Protein AF-A0A2R8BVB9-F1 (afdb_monomer)

InterPro domains:
  IPR018961 DnaJ homologue, subfamily C, member 28, conserved domain [PF09350] (25-86)

Foldseek 3Di:
DDDDDDPVVVVVVVVVVVVVVVVVVVVVVVVVCVVVCVPVDDDQVVHPDDDDPPPLVDDPQNVPDPDDQVLNVLVVVLVVLVVCLVPDDDPVVNVVSVVVNVVSVVVNVVSVVVSVVVSVVSD

Organism: NCBI:txid1501240

Structure (mmCIF, N/CA/C/O backbone):
data_AF-A0A2R8BVB9-F1
#
_entry.id   AF-A0A2R8BVB9-F1
#
loop_
_atom_site.group_PDB
_atom_site.id
_atom_site.type_symbol
_atom_site.label_atom_id
_atom_site.label_alt_id
_atom_site.label_comp_id
_atom_site.label_asym_id
_atom_site.label_entity_id
_atom_site.label_seq_id
_atom_site.pdbx_PDB_ins_code
_atom_site.Cartn_x
_atom_site.Cartn_y
_atom_site.Cartn_z
_atom_site.occupancy
_atom_site.B_iso_or_equiv
_atom_site.auth_seq_id
_atom_site.auth_comp_id
_atom_site.auth_asym_id
_atom_site.auth_atom_id
_atom_site.pdbx_PDB_model_num
ATOM 1 N N . MET A 1 1 ? -25.040 34.505 9.736 1.00 36.50 1 MET A N 1
ATOM 2 C CA . MET A 1 1 ? -25.294 34.023 8.359 1.00 36.50 1 MET A CA 1
ATOM 3 C C . MET A 1 1 ? -23.957 33.635 7.738 1.00 36.50 1 MET A C 1
ATOM 5 O O . MET A 1 1 ? -23.110 34.496 7.564 1.00 36.50 1 MET A O 1
ATOM 9 N N . PHE A 1 2 ? -23.738 32.336 7.522 1.00 38.91 2 PHE A N 1
ATOM 10 C CA . PHE A 1 2 ? -22.505 31.731 6.997 1.00 38.91 2 PHE A CA 1
ATOM 11 C C . PHE A 1 2 ? -22.661 31.459 5.495 1.00 38.91 2 PHE A C 1
ATOM 13 O O . PHE A 1 2 ? -23.677 30.876 5.122 1.00 38.91 2 PHE A O 1
ATOM 20 N N . ARG A 1 3 ? -21.639 31.753 4.674 1.00 40.47 3 ARG A N 1
ATOM 21 C CA . ARG A 1 3 ? -21.149 30.824 3.630 1.00 40.47 3 ARG A CA 1
ATOM 22 C C . ARG A 1 3 ? -19.865 31.329 2.954 1.00 40.47 3 ARG A C 1
ATOM 24 O O . ARG A 1 3 ? -19.896 31.975 1.916 1.00 40.47 3 ARG A O 1
ATOM 31 N N . ALA A 1 4 ? -18.725 30.939 3.515 1.00 43.53 4 ALA A N 1
ATOM 32 C CA . ALA A 1 4 ? -17.473 30.764 2.785 1.00 43.53 4 ALA A CA 1
ATOM 33 C C . ALA A 1 4 ? -17.148 29.265 2.861 1.00 43.53 4 ALA A C 1
ATOM 35 O O . ALA A 1 4 ? -16.825 28.770 3.936 1.00 43.53 4 ALA A O 1
ATOM 36 N N . GLY A 1 5 ? -17.351 28.507 1.779 1.00 46.78 5 GLY A N 1
ATOM 37 C CA . GLY A 1 5 ? -17.148 27.051 1.847 1.00 46.78 5 GLY A CA 1
ATOM 38 C C . GLY A 1 5 ? -17.444 26.216 0.600 1.00 46.78 5 GLY A C 1
ATOM 39 O O . GLY A 1 5 ? -17.602 25.013 0.743 1.00 46.78 5 GLY A O 1
ATOM 40 N N . ASN A 1 6 ? -17.541 26.794 -0.606 1.00 52.16 6 ASN A N 1
ATOM 41 C CA . ASN A 1 6 ? -17.981 26.031 -1.792 1.00 52.16 6 ASN A CA 1
ATOM 42 C C . ASN A 1 6 ? -16.950 25.881 -2.927 1.00 52.16 6 ASN A C 1
ATOM 44 O O . ASN A 1 6 ? -17.218 25.155 -3.876 1.00 52.16 6 ASN A O 1
ATOM 48 N N . VAL A 1 7 ? -15.777 26.515 -2.856 1.00 51.25 7 VAL A N 1
ATOM 49 C CA . VAL A 1 7 ? -14.799 26.482 -3.967 1.00 51.25 7 VAL A CA 1
ATOM 50 C C . VAL A 1 7 ? -13.833 25.292 -3.905 1.00 51.25 7 VAL A C 1
ATOM 52 O O . VAL A 1 7 ? -13.518 24.711 -4.939 1.00 51.25 7 VAL A O 1
ATOM 55 N N . ALA A 1 8 ? -13.425 24.848 -2.711 1.00 42.50 8 ALA A N 1
ATOM 56 C CA . ALA A 1 8 ? -12.495 23.720 -2.567 1.00 42.50 8 ALA A CA 1
ATOM 57 C C . ALA A 1 8 ? -13.129 22.354 -2.912 1.00 42.50 8 ALA A C 1
ATOM 59 O O . ALA A 1 8 ? -12.452 21.463 -3.418 1.00 42.50 8 ALA A O 1
ATOM 60 N N . HIS A 1 9 ? -14.439 22.192 -2.686 1.00 40.16 9 HIS A N 1
ATOM 61 C CA . HIS A 1 9 ? -15.142 20.927 -2.939 1.00 40.16 9 HIS A CA 1
ATOM 62 C C . HIS A 1 9 ? -15.371 20.668 -4.440 1.00 40.16 9 HIS A C 1
ATOM 64 O O . HIS A 1 9 ? -15.294 19.530 -4.897 1.00 40.16 9 HIS A O 1
ATOM 70 N N . ALA A 1 10 ? -15.571 21.728 -5.231 1.00 41.38 10 ALA A N 1
ATOM 71 C CA . ALA A 1 10 ? -15.734 21.630 -6.681 1.00 41.38 10 ALA A CA 1
ATOM 72 C C . ALA A 1 10 ? -14.425 21.241 -7.396 1.00 41.38 10 ALA A C 1
ATOM 74 O O . ALA A 1 10 ? -14.444 20.423 -8.314 1.00 41.38 10 ALA A O 1
ATOM 75 N N . ALA A 1 11 ? -13.282 21.766 -6.938 1.00 42.38 11 ALA A N 1
ATOM 76 C CA . ALA A 1 11 ? -11.974 21.480 -7.531 1.00 42.38 11 ALA A CA 1
ATOM 77 C C . ALA A 1 11 ? -11.520 20.021 -7.318 1.00 42.38 11 ALA A C 1
ATOM 79 O O . ALA A 1 11 ? -10.972 19.407 -8.231 1.00 42.38 11 ALA A O 1
ATOM 80 N N . ILE A 1 12 ? -11.802 19.437 -6.145 1.00 45.94 12 ILE A N 1
ATOM 81 C CA . ILE A 1 12 ? -11.482 18.028 -5.843 1.00 45.94 12 ILE A CA 1
ATOM 82 C C . ILE A 1 12 ? -12.381 17.071 -6.651 1.00 45.94 12 ILE A C 1
ATOM 84 O O . ILE A 1 12 ? -11.905 16.060 -7.162 1.00 45.94 12 ILE A O 1
ATOM 88 N N . SER A 1 13 ? -13.660 17.415 -6.841 1.00 41.53 13 SER A N 1
ATOM 89 C CA . SER A 1 13 ? -14.620 16.605 -7.612 1.00 41.53 13 SER A CA 1
ATOM 90 C C . SER A 1 13 ? -14.326 16.586 -9.125 1.00 41.53 13 SER A C 1
ATOM 92 O O . SER A 1 13 ? -14.430 15.544 -9.779 1.00 41.53 13 SER A O 1
ATOM 94 N N . ALA A 1 14 ? -13.873 17.714 -9.685 1.00 50.50 14 ALA A N 1
ATOM 95 C CA . ALA A 1 14 ? -13.480 17.806 -11.094 1.00 50.50 14 ALA A CA 1
ATOM 96 C C . ALA A 1 14 ? -12.195 17.015 -11.410 1.00 50.50 14 ALA A C 1
ATOM 98 O O . ALA A 1 14 ? -12.096 16.401 -12.472 1.00 50.50 14 ALA A O 1
ATOM 99 N N . HIS A 1 15 ? -11.232 16.978 -10.478 1.00 47.53 15 HIS A N 1
ATOM 100 C CA . HIS A 1 15 ? -9.991 16.212 -10.641 1.00 47.53 15 HIS A CA 1
ATOM 101 C C . HIS A 1 15 ? -10.237 14.693 -10.602 1.00 47.53 15 HIS A C 1
ATOM 103 O O . HIS A 1 15 ? -9.678 13.953 -11.409 1.00 47.53 15 HIS A O 1
ATOM 109 N N . LEU A 1 16 ? -11.147 14.239 -9.731 1.00 48.16 16 LEU A N 1
ATOM 110 C CA . LEU A 1 16 ? -11.571 12.836 -9.661 1.00 48.16 16 LEU A CA 1
ATOM 111 C C . LEU A 1 16 ? -12.370 12.411 -10.904 1.00 48.16 16 LEU A C 1
ATOM 113 O O . LEU A 1 16 ? -12.145 11.324 -11.423 1.00 48.16 16 LEU A O 1
ATOM 117 N N . SER A 1 17 ? -13.230 13.279 -11.451 1.00 54.94 17 SER A N 1
ATOM 118 C CA . SER A 1 17 ? -13.989 12.971 -12.680 1.00 54.94 17 SER A CA 1
ATOM 119 C C . SER A 1 17 ? -13.099 12.807 -13.921 1.00 54.94 17 SER A C 1
ATOM 121 O O . SER A 1 17 ? -13.375 11.956 -14.764 1.00 54.94 17 SER A O 1
ATOM 123 N N . GLY A 1 18 ? -12.019 13.589 -14.039 1.00 59.47 18 GLY A N 1
ATOM 124 C CA . GLY A 1 18 ? -11.061 13.460 -15.143 1.00 59.47 18 GLY A CA 1
ATOM 125 C C . GLY A 1 18 ? -10.231 12.174 -15.073 1.00 59.47 18 GLY A C 1
ATOM 126 O O . GLY A 1 18 ? -10.044 11.512 -16.091 1.00 59.47 18 GLY A O 1
ATOM 127 N N . MET A 1 19 ? -9.777 11.789 -13.876 1.00 59.81 19 MET A N 1
ATOM 128 C CA . MET A 1 19 ? -8.980 10.572 -13.665 1.00 59.81 19 MET A CA 1
ATOM 129 C C . MET A 1 19 ? -9.799 9.303 -13.959 1.00 59.81 19 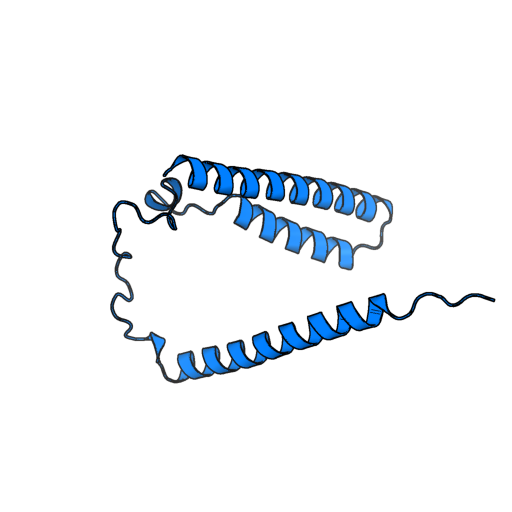MET A C 1
ATOM 131 O O . MET A 1 19 ? -9.349 8.443 -14.713 1.00 59.81 19 MET A O 1
ATOM 135 N N . LEU A 1 20 ? -11.052 9.263 -13.493 1.00 67.81 20 LEU A N 1
ATOM 136 C CA . LEU A 1 20 ? -11.992 8.164 -13.748 1.00 67.81 20 LEU A CA 1
ATOM 137 C C . LEU A 1 20 ? -12.359 8.018 -15.240 1.00 67.81 20 LEU A C 1
ATOM 139 O O . LEU A 1 20 ? -12.638 6.917 -15.714 1.00 67.81 20 LEU A O 1
ATOM 143 N N . PHE A 1 21 ? -12.344 9.111 -16.015 1.00 79.31 21 PHE A N 1
ATOM 144 C CA . PHE A 1 21 ? -12.584 9.053 -17.461 1.00 79.31 21 PHE A CA 1
ATOM 145 C C . PHE A 1 21 ? -11.433 8.371 -18.210 1.00 79.31 21 PHE A C 1
ATOM 147 O O . PHE A 1 21 ? -11.681 7.499 -19.044 1.00 79.31 21 PHE A O 1
ATOM 154 N N . PHE A 1 22 ? -10.184 8.743 -17.910 1.00 81.88 22 PHE A N 1
ATOM 155 C CA . PHE A 1 22 ? -9.017 8.117 -18.535 1.00 81.88 22 PHE A CA 1
ATOM 156 C C . PHE A 1 22 ? -8.889 6.641 -18.158 1.00 81.88 22 PHE A C 1
ATOM 158 O O . PHE A 1 22 ? -8.584 5.838 -19.036 1.00 81.88 22 PHE A O 1
ATOM 165 N N . GLU A 1 23 ? -9.177 6.278 -16.905 1.00 80.50 23 GLU A N 1
ATOM 166 C CA . GLU A 1 23 ? -9.209 4.881 -16.456 1.00 80.50 23 GL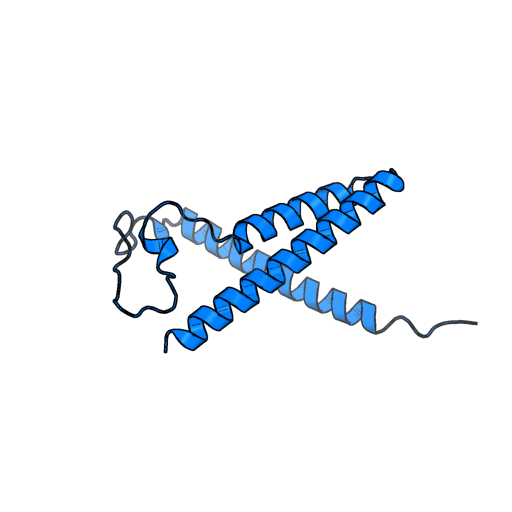U A CA 1
ATOM 167 C C . GLU A 1 23 ? -10.188 4.045 -17.286 1.00 80.50 23 GLU A C 1
ATOM 169 O O . GLU A 1 23 ? -9.807 3.000 -17.804 1.00 80.50 23 GLU A O 1
ATOM 174 N N . ARG A 1 24 ? -11.414 4.538 -17.508 1.00 87.62 24 ARG A N 1
ATOM 175 C CA . ARG A 1 24 ? -12.410 3.832 -18.326 1.00 87.62 24 ARG A CA 1
ATOM 176 C C . ARG A 1 24 ? -11.958 3.649 -19.776 1.00 87.62 24 ARG A C 1
ATOM 178 O O . ARG A 1 24 ? -12.064 2.554 -20.316 1.00 87.62 24 ARG A O 1
ATOM 185 N N . ILE A 1 25 ? -11.437 4.702 -20.409 1.00 91.88 25 ILE A N 1
ATOM 186 C CA . ILE A 1 25 ? -10.968 4.623 -21.803 1.00 91.88 25 ILE A CA 1
ATOM 187 C C . ILE A 1 25 ? -9.744 3.707 -21.927 1.00 91.88 25 ILE A C 1
ATOM 189 O O . ILE A 1 25 ? -9.602 2.999 -22.924 1.00 91.88 25 ILE A O 1
ATOM 193 N N . ALA A 1 26 ? -8.850 3.719 -20.938 1.00 89.81 26 ALA A N 1
ATOM 194 C CA . ALA A 1 26 ? -7.716 2.806 -20.891 1.00 89.81 26 ALA A CA 1
ATOM 195 C C . ALA A 1 26 ? -8.189 1.356 -20.744 1.00 89.81 26 ALA A C 1
ATOM 197 O O . ALA A 1 26 ? -7.753 0.507 -21.518 1.00 89.81 26 ALA A O 1
ATOM 198 N N . GLN A 1 27 ? -9.121 1.095 -19.826 1.00 89.94 27 GLN A N 1
ATOM 199 C CA . GLN A 1 27 ? -9.685 -0.229 -19.587 1.00 89.94 27 GLN A CA 1
ATOM 200 C C . GLN A 1 27 ? -10.353 -0.799 -20.847 1.00 89.94 27 GLN A C 1
ATOM 202 O O . GLN A 1 27 ? -9.986 -1.886 -21.283 1.00 89.94 27 GLN A O 1
ATOM 207 N N . GLU A 1 28 ? -11.229 -0.030 -21.505 1.00 93.75 28 GLU A N 1
ATOM 208 C CA . GLU A 1 28 ? -11.891 -0.449 -22.753 1.00 93.75 28 GLU A CA 1
ATOM 209 C C . GLU A 1 28 ? -10.885 -0.777 -23.872 1.00 93.75 28 GLU A C 1
ATOM 211 O O . GLU A 1 28 ? -11.088 -1.701 -24.659 1.00 93.75 28 GLU A O 1
ATOM 216 N N . LYS A 1 29 ? -9.782 -0.022 -23.968 1.00 93.12 29 LYS A N 1
ATOM 217 C CA . LYS A 1 29 ? -8.728 -0.287 -24.959 1.00 93.12 29 LYS A CA 1
ATOM 218 C C . LYS A 1 29 ? -7.918 -1.536 -24.633 1.00 93.12 29 LYS A C 1
ATOM 220 O O . LYS A 1 29 ? -7.547 -2.258 -25.554 1.00 93.12 29 LYS A O 1
ATOM 225 N N . ILE A 1 30 ? -7.622 -1.766 -23.355 1.00 92.62 30 ILE A N 1
ATOM 226 C CA . ILE A 1 30 ? -6.899 -2.956 -22.900 1.00 92.62 30 ILE A CA 1
ATOM 227 C C . ILE A 1 30 ? -7.745 -4.202 -23.170 1.00 92.62 30 ILE A C 1
ATOM 229 O O . ILE A 1 30 ? -7.227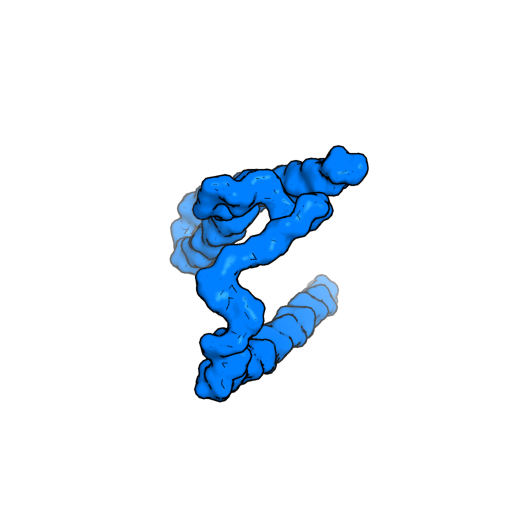 -5.162 -23.727 1.00 92.62 30 ILE A O 1
ATOM 233 N N . GLU A 1 31 ? -9.040 -4.165 -22.853 1.00 93.81 31 GLU A N 1
ATOM 234 C CA . GLU A 1 31 ? -9.978 -5.270 -23.091 1.00 93.81 31 GLU A CA 1
ATOM 235 C C . GLU A 1 31 ? -10.062 -5.646 -24.569 1.00 93.81 31 GLU A C 1
ATOM 237 O O . GLU A 1 31 ? -9.821 -6.802 -24.908 1.00 93.81 31 GLU A O 1
ATOM 242 N N . ARG A 1 32 ? -10.262 -4.671 -25.464 1.00 93.81 32 ARG A N 1
ATOM 243 C CA . ARG A 1 32 ? -10.251 -4.935 -26.914 1.00 93.81 32 ARG A CA 1
ATOM 244 C C . ARG A 1 32 ? -8.921 -5.508 -27.396 1.00 93.81 32 ARG A C 1
ATOM 246 O O . ARG A 1 32 ? -8.904 -6.451 -28.169 1.00 93.81 32 ARG A O 1
ATOM 253 N N . ALA A 1 33 ? -7.796 -4.982 -26.908 1.00 90.69 33 ALA A N 1
ATOM 254 C CA . ALA A 1 33 ? -6.481 -5.508 -27.268 1.00 90.69 33 ALA A CA 1
ATOM 255 C C . ALA A 1 33 ? -6.258 -6.950 -26.766 1.00 90.69 33 ALA A C 1
ATOM 257 O O . ALA A 1 33 ? -5.542 -7.712 -27.413 1.00 90.69 33 ALA A O 1
ATOM 258 N N . MET A 1 34 ? -6.860 -7.336 -25.635 1.00 88.62 34 MET A N 1
ATOM 259 C CA . MET A 1 34 ? -6.864 -8.727 -25.171 1.00 88.62 34 MET A CA 1
ATOM 260 C C . MET A 1 34 ? -7.726 -9.617 -26.072 1.00 88.62 34 MET A C 1
ATOM 262 O O . MET A 1 34 ? -7.267 -10.688 -26.454 1.00 88.62 34 MET A O 1
ATOM 266 N N . GLU A 1 35 ? -8.931 -9.174 -26.442 1.00 93.75 35 GLU A N 1
ATOM 267 C CA . GLU A 1 35 ? -9.827 -9.905 -27.355 1.00 93.75 35 GLU A CA 1
ATOM 268 C C . GLU A 1 35 ? -9.209 -10.104 -28.746 1.00 93.75 35 GLU A C 1
ATOM 270 O O . GLU A 1 35 ? -9.292 -11.192 -29.313 1.00 93.75 35 GLU A O 1
ATOM 275 N N . ASP A 1 36 ? -8.527 -9.081 -29.259 1.00 93.75 36 ASP A N 1
ATOM 276 C CA . ASP A 1 36 ? -7.836 -9.103 -30.551 1.00 93.75 36 ASP A CA 1
ATOM 277 C C . ASP A 1 36 ? -6.525 -9.921 -30.521 1.00 93.75 36 ASP A C 1
ATOM 279 O O . ASP A 1 36 ? -5.806 -9.988 -31.522 1.00 93.75 36 ASP A O 1
ATOM 283 N N . GLY A 1 37 ? -6.169 -10.518 -29.377 1.00 91.00 37 GLY A N 1
ATOM 284 C CA . GLY A 1 37 ? -4.960 -11.329 -29.215 1.00 91.00 37 GLY A CA 1
ATOM 285 C C . GLY A 1 37 ? -3.658 -10.527 -29.314 1.00 91.00 37 GLY A C 1
ATOM 286 O O . GLY A 1 37 ? -2.587 -11.092 -29.554 1.00 91.00 37 GLY A O 1
ATOM 287 N N . ALA A 1 38 ? -3.701 -9.204 -29.111 1.00 89.19 38 ALA A N 1
ATOM 288 C CA . ALA A 1 38 ? -2.536 -8.323 -29.247 1.00 89.19 38 ALA A CA 1
ATOM 289 C C . ALA A 1 38 ? -1.400 -8.656 -28.255 1.00 89.19 38 ALA A C 1
ATOM 291 O O . ALA A 1 38 ? -0.260 -8.227 -28.447 1.00 89.19 38 ALA A O 1
ATOM 292 N N . PHE A 1 39 ? -1.695 -9.436 -27.208 1.00 86.12 39 PHE A N 1
ATOM 293 C CA . PHE A 1 39 ? -0.742 -9.867 -26.185 1.00 86.12 39 PHE A CA 1
ATOM 294 C C . PHE A 1 39 ? -0.272 -11.327 -26.329 1.00 86.12 39 PHE A C 1
ATOM 296 O O . PHE A 1 39 ? 0.677 -11.718 -25.649 1.00 86.12 39 PHE A O 1
ATOM 303 N N . ASP A 1 40 ? -0.864 -12.120 -27.227 1.00 85.75 40 ASP A N 1
ATOM 304 C CA . ASP A 1 40 ? -0.660 -13.579 -27.266 1.00 85.75 40 ASP A CA 1
ATOM 305 C C . ASP A 1 40 ? 0.730 -14.001 -27.765 1.00 85.75 40 ASP A C 1
ATOM 307 O O . ASP A 1 40 ? 1.187 -15.106 -27.485 1.00 85.75 40 ASP A O 1
ATOM 311 N N . ASN A 1 41 ? 1.440 -13.123 -28.482 1.00 82.62 41 ASN A N 1
ATOM 312 C CA . ASN A 1 41 ? 2.730 -13.434 -29.110 1.00 82.62 41 ASN A CA 1
ATOM 313 C C . ASN A 1 41 ? 3.782 -12.340 -28.898 1.00 82.62 41 ASN A C 1
ATOM 315 O O . ASN A 1 41 ? 4.597 -12.057 -29.781 1.00 82.62 41 ASN A O 1
ATOM 319 N N . LEU A 1 42 ? 3.772 -11.694 -27.730 1.00 85.88 42 LEU A N 1
ATOM 320 C CA . LEU A 1 42 ? 4.761 -10.663 -27.441 1.00 85.88 42 LEU A CA 1
ATOM 321 C C . LEU A 1 42 ? 6.194 -11.225 -27.480 1.00 85.88 42 LEU A C 1
ATOM 323 O O . LEU A 1 42 ? 6.460 -12.301 -26.930 1.00 85.88 42 LEU A O 1
ATOM 327 N N . PRO A 1 43 ? 7.155 -10.485 -28.063 1.00 79.56 43 PRO A N 1
ATOM 328 C CA . PRO A 1 43 ? 8.564 -10.843 -27.988 1.00 79.56 43 PRO A CA 1
ATOM 329 C C . PRO A 1 43 ? 9.005 -10.988 -26.525 1.00 79.56 43 PRO A C 1
ATOM 331 O O . PRO A 1 43 ? 9.057 -10.015 -25.779 1.00 79.56 43 PRO A O 1
ATOM 334 N N . GLY A 1 44 ? 9.321 -12.217 -26.109 1.00 75.69 44 GLY A N 1
ATOM 335 C CA . GLY A 1 44 ? 9.713 -12.517 -24.728 1.00 75.69 44 GLY A CA 1
ATOM 336 C C . GLY A 1 44 ? 8.588 -13.018 -23.816 1.00 75.69 44 GLY A C 1
ATOM 337 O O . GLY A 1 44 ? 8.866 -13.290 -22.652 1.00 75.69 44 GLY A O 1
ATOM 338 N N . ALA A 1 45 ? 7.360 -13.208 -24.317 1.00 79.38 45 ALA A N 1
ATOM 339 C CA . ALA A 1 45 ? 6.284 -13.853 -23.563 1.00 79.38 45 ALA A CA 1
ATOM 340 C C . ALA A 1 45 ? 6.729 -15.233 -23.040 1.00 79.38 45 ALA A C 1
ATOM 342 O O . ALA A 1 45 ? 7.323 -16.032 -23.768 1.00 79.38 45 ALA A O 1
ATOM 343 N N . GLY A 1 46 ? 6.502 -15.485 -21.748 1.00 79.62 46 GLY A N 1
ATOM 344 C CA . GLY A 1 46 ? 6.918 -16.716 -21.064 1.00 79.62 46 GLY A CA 1
ATOM 345 C C . GLY A 1 46 ? 8.427 -16.860 -20.817 1.00 79.62 46 GLY A C 1
ATOM 346 O O . GLY A 1 46 ? 8.844 -17.835 -20.195 1.00 79.62 46 GLY A O 1
ATOM 347 N N . LYS A 1 47 ? 9.259 -15.911 -21.266 1.00 80.88 47 LYS A N 1
ATOM 348 C CA . LYS A 1 47 ? 10.707 -15.916 -21.021 1.00 80.88 47 LYS A CA 1
ATOM 349 C C . LYS A 1 47 ? 11.048 -15.007 -19.835 1.00 80.88 47 LYS A C 1
ATOM 351 O O . LYS A 1 47 ? 10.385 -13.988 -19.640 1.00 80.88 47 LYS A O 1
ATOM 356 N N . PRO A 1 48 ? 12.094 -15.326 -19.053 1.00 75.94 48 PRO A N 1
ATOM 357 C CA . PRO A 1 48 ? 12.603 -14.409 -18.039 1.00 75.94 48 PRO A CA 1
ATOM 358 C C . PRO A 1 48 ? 12.958 -13.050 -18.654 1.00 75.94 48 PRO A C 1
ATOM 360 O O . PRO A 1 48 ? 13.548 -12.990 -19.736 1.00 75.94 48 PRO A O 1
ATOM 363 N N . LEU A 1 49 ? 12.614 -11.962 -17.961 1.00 68.06 49 LEU A N 1
ATOM 364 C CA . LEU A 1 49 ? 12.975 -10.610 -18.390 1.00 68.06 49 LEU A CA 1
ATOM 365 C C . LEU A 1 49 ? 14.507 -10.483 -18.491 1.00 68.06 49 LEU A C 1
ATOM 367 O O . LEU A 1 49 ? 15.213 -10.921 -17.577 1.00 68.06 49 LEU A O 1
ATOM 371 N N . PRO A 1 50 ? 15.046 -9.887 -19.571 1.00 68.12 50 PRO A N 1
ATOM 372 C CA . PRO A 1 50 ? 16.484 -9.737 -19.735 1.00 68.12 50 PRO A CA 1
ATOM 373 C C . PRO A 1 50 ? 17.032 -8.797 -18.660 1.00 68.12 50 PRO A C 1
ATOM 375 O O . PRO A 1 50 ? 16.721 -7.606 -18.633 1.00 68.12 50 PRO A O 1
ATOM 378 N N . PHE A 1 51 ? 17.865 -9.332 -17.771 1.00 59.78 51 PHE A N 1
ATOM 379 C CA . PHE A 1 51 ? 18.476 -8.548 -16.707 1.00 59.78 51 PHE A CA 1
ATOM 380 C C . PHE A 1 51 ? 19.642 -7.723 -17.262 1.00 59.78 51 PHE A C 1
ATOM 382 O O . PHE A 1 51 ? 20.636 -8.280 -17.732 1.00 59.78 51 PHE A O 1
ATOM 389 N N . LYS A 1 52 ? 19.543 -6.392 -17.193 1.00 65.12 52 LYS A N 1
ATOM 390 C CA . LYS A 1 52 ? 20.666 -5.491 -17.477 1.00 65.12 52 LYS A CA 1
ATOM 391 C C . LYS A 1 52 ? 21.357 -5.125 -16.159 1.00 65.12 52 LYS A C 1
ATOM 393 O O . LYS A 1 52 ? 20.711 -4.550 -15.280 1.00 65.12 52 LYS A O 1
ATOM 398 N N . PRO A 1 53 ? 22.653 -5.441 -15.983 1.00 51.12 53 PRO A N 1
ATOM 399 C CA . PRO A 1 53 ? 23.407 -4.982 -14.822 1.00 51.12 53 PRO A CA 1
ATOM 400 C C . PR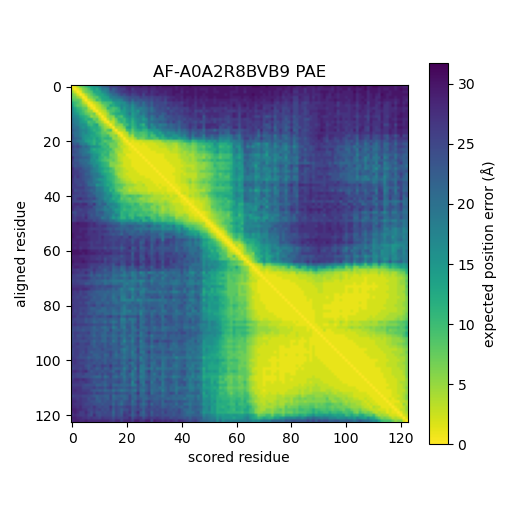O A 1 53 ? 23.325 -3.454 -14.718 1.00 51.12 53 PRO A C 1
ATOM 402 O O . PRO A 1 53 ? 23.679 -2.755 -15.662 1.00 51.12 53 PRO A O 1
ATOM 405 N N . GLY A 1 54 ? 22.834 -2.947 -13.583 1.00 56.84 54 GLY A N 1
ATOM 406 C CA . GLY A 1 54 ? 22.679 -1.509 -13.342 1.00 56.84 54 GLY A CA 1
ATOM 407 C C . GLY A 1 54 ? 21.298 -0.931 -13.654 1.00 56.84 54 GLY A C 1
ATOM 408 O O . GLY A 1 54 ? 21.146 0.278 -13.540 1.00 56.84 54 GLY A O 1
ATOM 409 N N . ASP A 1 55 ? 20.296 -1.747 -14.007 1.00 57.00 55 ASP A N 1
ATOM 410 C CA . ASP A 1 55 ? 18.914 -1.267 -14.108 1.00 57.00 55 ASP A CA 1
ATOM 411 C C . ASP A 1 55 ? 18.400 -0.831 -12.714 1.00 57.00 55 ASP A C 1
ATOM 413 O O . ASP A 1 55 ? 18.234 -1.682 -11.829 1.00 57.00 55 ASP A O 1
ATOM 417 N N . PRO A 1 56 ? 18.180 0.478 -12.473 1.00 55.72 56 PRO A N 1
ATOM 418 C CA . PRO A 1 56 ? 17.767 0.988 -11.167 1.00 55.72 56 PRO A CA 1
ATOM 419 C C . PRO A 1 56 ? 16.321 0.604 -10.823 1.00 55.72 56 PRO A C 1
ATOM 421 O O . PRO A 1 56 ? 15.894 0.801 -9.687 1.00 55.72 56 PRO A O 1
ATOM 424 N N . VAL A 1 57 ? 15.565 0.062 -11.785 1.00 55.97 57 VAL A N 1
ATOM 425 C CA . VAL A 1 57 ? 14.149 -0.285 -11.618 1.00 55.97 57 VAL A CA 1
ATOM 426 C C . VAL A 1 57 ? 13.969 -1.601 -10.849 1.00 55.97 57 VAL A C 1
ATOM 428 O O . VAL A 1 57 ? 12.896 -1.838 -10.298 1.00 55.97 57 VAL A O 1
ATOM 431 N N . VAL A 1 58 ? 15.009 -2.440 -10.732 1.00 54.06 58 VAL A N 1
ATOM 432 C CA . VAL A 1 58 ? 14.910 -3.754 -10.072 1.00 54.06 58 VAL A CA 1
ATOM 433 C C . VAL A 1 58 ? 15.822 -3.833 -8.835 1.00 54.06 58 VAL A C 1
ATOM 435 O O . VAL A 1 58 ? 17.018 -4.143 -8.956 1.00 54.06 58 VAL A O 1
ATOM 438 N N . PRO A 1 59 ? 15.278 -3.603 -7.620 1.00 56.56 59 PRO A N 1
ATOM 439 C CA . PRO A 1 59 ? 15.990 -3.846 -6.369 1.00 56.56 59 PRO A CA 1
ATOM 440 C C . PRO A 1 59 ? 16.576 -5.261 -6.332 1.00 56.56 59 PRO A C 1
ATOM 442 O O . PRO A 1 59 ? 15.957 -6.210 -6.815 1.00 56.56 59 PRO A O 1
ATOM 445 N N . LYS A 1 60 ? 17.762 -5.428 -5.728 1.00 54.12 60 LYS A N 1
ATOM 446 C CA . LYS A 1 60 ? 18.423 -6.741 -5.570 1.00 54.1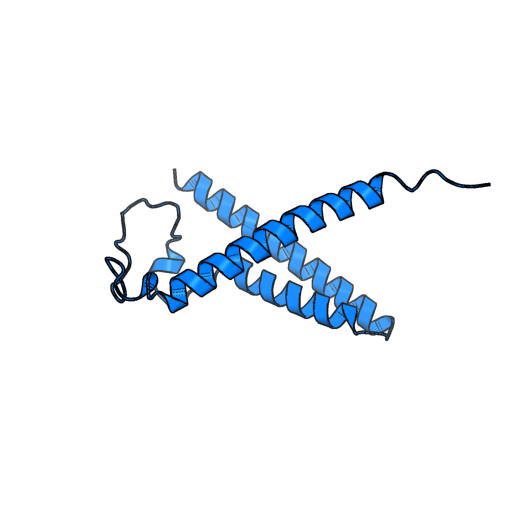2 60 LYS A CA 1
ATOM 447 C C . LYS A 1 60 ? 17.493 -7.816 -4.991 1.00 54.12 60 LYS A C 1
ATOM 449 O O . LYS A 1 60 ? 17.548 -8.948 -5.448 1.00 54.12 60 LYS A O 1
ATOM 454 N N . SER A 1 61 ? 16.600 -7.447 -4.074 1.00 51.72 61 SER A N 1
ATOM 455 C CA . SER A 1 61 ? 15.613 -8.342 -3.453 1.00 51.72 61 SER A CA 1
ATOM 456 C C . SER A 1 61 ? 14.595 -8.937 -4.431 1.00 51.72 61 SER A C 1
ATOM 458 O O . SER A 1 61 ? 14.136 -10.056 -4.228 1.00 51.72 61 SER A O 1
ATOM 460 N N . LEU A 1 62 ? 14.272 -8.236 -5.522 1.00 52.84 62 LEU A N 1
ATOM 461 C CA . LEU A 1 62 ? 13.372 -8.734 -6.566 1.00 52.84 62 LEU A CA 1
ATOM 462 C C . LEU A 1 62 ? 14.040 -9.804 -7.451 1.00 52.84 62 LEU A C 1
ATOM 464 O O . LEU A 1 62 ? 13.343 -10.526 -8.159 1.00 52.84 62 LEU A O 1
ATOM 468 N N . ARG A 1 63 ? 15.379 -9.911 -7.421 1.00 52.53 63 ARG A N 1
ATOM 469 C CA . ARG A 1 63 ? 16.148 -10.848 -8.260 1.00 52.53 63 ARG A CA 1
ATOM 470 C C . ARG A 1 63 ? 16.042 -12.299 -7.797 1.00 52.53 63 ARG A C 1
ATOM 472 O O . ARG A 1 63 ? 16.315 -13.184 -8.597 1.00 52.53 63 ARG A O 1
ATOM 479 N N . GLU A 1 64 ? 15.700 -12.542 -6.531 1.00 52.31 64 GLU A N 1
ATOM 480 C CA . GLU A 1 64 ? 15.984 -13.841 -5.906 1.00 52.31 64 GLU A CA 1
ATOM 481 C C . GLU A 1 64 ? 14.765 -14.746 -5.685 1.00 52.31 64 GLU A C 1
ATOM 483 O O . GLU A 1 64 ? 14.936 -15.957 -5.729 1.00 52.31 64 GLU A O 1
ATOM 488 N N . SER A 1 65 ? 13.541 -14.250 -5.481 1.00 46.22 65 SER A N 1
ATOM 489 C CA . SER A 1 65 ? 12.346 -15.118 -5.350 1.00 46.22 65 SER A CA 1
ATOM 490 C C . SER A 1 65 ? 11.113 -14.305 -4.981 1.00 46.22 65 SER A C 1
ATOM 492 O O . SER A 1 65 ? 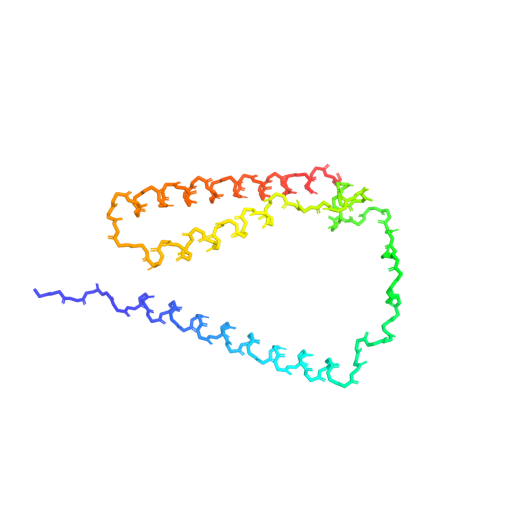11.178 -13.595 -3.991 1.00 46.22 65 SER A O 1
ATOM 494 N N . GLY A 1 66 ? 9.996 -14.424 -5.717 1.00 58.19 66 GLY A N 1
ATOM 495 C CA . GLY A 1 66 ? 8.622 -14.130 -5.244 1.00 58.19 66 GLY A CA 1
ATOM 496 C C . GLY A 1 66 ? 8.380 -12.864 -4.396 1.00 58.19 66 GLY A C 1
ATOM 497 O O . GLY A 1 66 ? 7.394 -12.801 -3.660 1.00 58.19 66 GLY A O 1
ATOM 498 N N . TYR A 1 67 ? 9.278 -11.880 -4.441 1.00 60.72 67 TYR A N 1
ATOM 499 C CA . TYR A 1 67 ? 9.396 -10.862 -3.409 1.00 60.72 67 TYR A CA 1
ATOM 500 C C . TYR A 1 67 ? 8.352 -9.794 -3.675 1.00 60.72 67 TYR A C 1
ATOM 502 O O . TYR A 1 67 ? 8.400 -9.095 -4.685 1.00 60.72 67 TYR A O 1
ATOM 510 N N . THR A 1 68 ? 7.395 -9.670 -2.762 1.00 74.56 68 THR A N 1
ATOM 511 C CA . THR A 1 68 ? 6.437 -8.568 -2.789 1.00 74.56 68 THR A CA 1
ATOM 512 C C . THR A 1 68 ? 7.011 -7.426 -1.953 1.00 74.56 68 THR A C 1
ATOM 514 O O . THR A 1 68 ? 7.199 -7.614 -0.749 1.00 74.56 68 THR A O 1
ATOM 517 N N . PRO A 1 69 ? 7.288 -6.245 -2.540 1.00 81.69 69 PRO A N 1
ATOM 518 C CA . PRO A 1 69 ? 7.801 -5.112 -1.781 1.00 81.69 69 PRO A CA 1
ATOM 519 C C . PRO A 1 69 ? 6.874 -4.760 -0.606 1.00 81.69 69 PRO A C 1
ATOM 521 O O . PRO A 1 69 ? 5.651 -4.755 -0.788 1.00 81.69 69 PRO A O 1
ATOM 524 N N . PRO A 1 70 ? 7.404 -4.403 0.579 1.00 85.81 70 PRO A N 1
ATOM 525 C CA . PRO A 1 70 ? 6.574 -4.122 1.751 1.00 85.81 70 PRO A CA 1
ATOM 526 C C . PRO A 1 70 ? 5.548 -3.002 1.513 1.00 85.81 70 PRO A C 1
ATOM 528 O O . PRO A 1 70 ? 4.428 -3.082 2.010 1.00 85.81 70 PRO A O 1
ATOM 531 N N . VAL A 1 71 ? 5.873 -2.007 0.675 1.00 88.50 71 VAL A N 1
ATOM 532 C CA . VAL A 1 71 ? 4.924 -0.971 0.215 1.00 88.50 71 VAL A CA 1
ATOM 533 C C . VAL A 1 71 ? 3.686 -1.564 -0.456 1.00 88.50 71 VAL A C 1
ATOM 535 O O . VAL A 1 71 ? 2.579 -1.096 -0.200 1.00 88.50 71 VAL A O 1
ATOM 538 N N . VAL A 1 72 ? 3.846 -2.594 -1.290 1.00 89.69 72 VAL A N 1
ATOM 539 C CA . VAL A 1 72 ? 2.725 -3.233 -1.997 1.00 89.69 72 VAL A CA 1
ATOM 540 C C . VAL A 1 72 ? 1.810 -3.945 -1.001 1.00 89.69 72 VAL A C 1
ATOM 542 O O . VAL A 1 72 ? 0.590 -3.817 -1.085 1.00 89.69 72 VAL A O 1
ATOM 545 N N . VAL A 1 73 ? 2.387 -4.628 -0.010 1.00 92.25 73 VAL A N 1
ATOM 546 C CA . VAL A 1 73 ? 1.625 -5.267 1.076 1.00 92.25 73 VAL A CA 1
ATOM 547 C C . VAL A 1 73 ? 0.867 -4.222 1.905 1.00 92.25 73 VAL A C 1
ATOM 549 O O . VAL A 1 73 ? -0.310 -4.404 2.213 1.00 92.25 73 VAL A O 1
ATOM 552 N N . LEU A 1 74 ? 1.516 -3.102 2.235 1.00 93.62 74 LEU A N 1
ATOM 553 C CA . LEU A 1 74 ? 0.913 -2.017 3.013 1.00 93.62 74 LEU A CA 1
ATOM 554 C C . LEU A 1 74 ? -0.207 -1.295 2.257 1.00 93.62 74 LEU A C 1
ATOM 556 O O . LEU A 1 74 ? -1.191 -0.906 2.882 1.00 93.62 74 LEU A O 1
ATOM 560 N N . ASN A 1 75 ? -0.092 -1.147 0.934 1.00 93.31 75 ASN A N 1
ATOM 561 C CA . ASN A 1 75 ? -1.157 -0.588 0.100 1.00 93.31 75 ASN A CA 1
ATOM 562 C C . ASN A 1 75 ? -2.421 -1.451 0.158 1.00 93.31 75 ASN A C 1
ATOM 564 O O . ASN A 1 75 ? -3.478 -0.925 0.496 1.00 93.31 75 ASN A O 1
ATOM 568 N N . ARG A 1 76 ? -2.293 -2.768 -0.058 1.00 93.94 76 ARG A N 1
ATOM 569 C CA . ARG A 1 76 ? -3.426 -3.706 0.045 1.00 93.94 76 ARG A CA 1
ATOM 570 C C . ARG A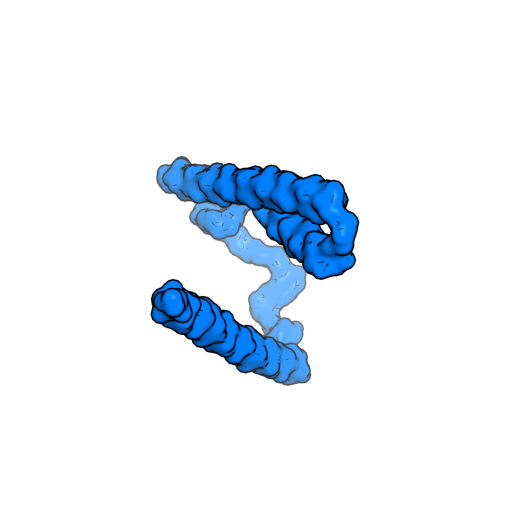 1 76 ? -4.073 -3.655 1.429 1.00 93.94 76 ARG A C 1
ATOM 572 O O . ARG A 1 76 ? -5.278 -3.480 1.547 1.00 93.94 76 ARG A O 1
AT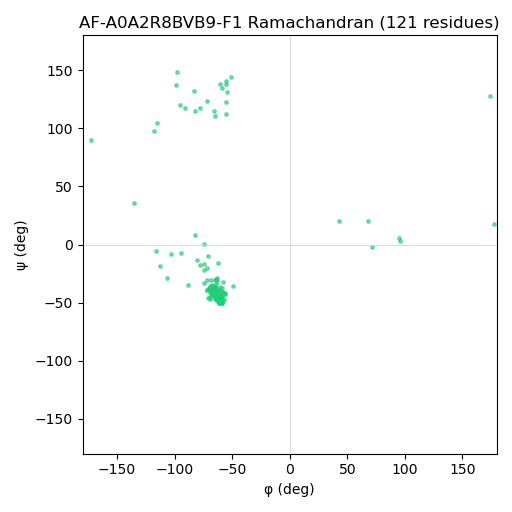OM 579 N N . LYS A 1 77 ? -3.260 -3.672 2.493 1.00 96.31 77 LYS A N 1
ATOM 580 C CA . LYS A 1 77 ? -3.764 -3.533 3.870 1.00 96.31 77 LYS A CA 1
ATOM 581 C C . LYS A 1 77 ? -4.541 -2.226 4.080 1.00 96.31 77 LYS A C 1
ATOM 583 O O . LYS A 1 77 ? -5.560 -2.219 4.763 1.00 96.31 77 LYS 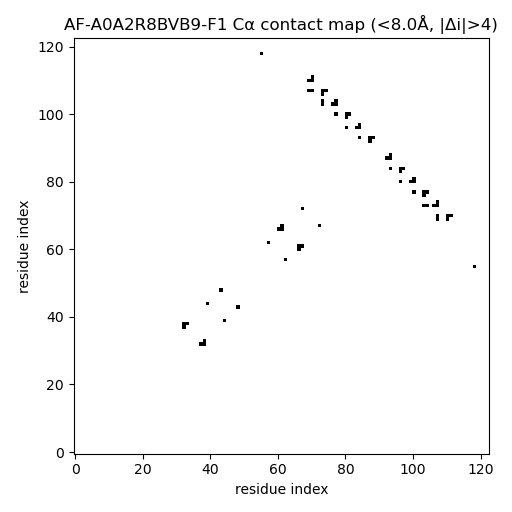A O 1
ATOM 588 N N . LEU A 1 78 ? -4.058 -1.106 3.539 1.00 98.00 78 LEU A N 1
ATOM 589 C CA . LEU A 1 78 ? -4.741 0.186 3.644 1.00 98.00 78 LEU A CA 1
ATOM 590 C C . LEU A 1 78 ? -6.063 0.210 2.871 1.00 98.00 78 LEU A C 1
ATOM 592 O O . LEU A 1 78 ? -7.008 0.845 3.336 1.00 98.00 78 LEU A O 1
ATOM 596 N N . GLU A 1 79 ? -6.134 -0.444 1.713 1.00 97.38 79 GLU A N 1
ATOM 597 C CA . GLU A 1 79 ? -7.376 -0.622 0.953 1.00 97.38 79 GLU A CA 1
ATOM 598 C C . GLU A 1 79 ? -8.401 -1.415 1.771 1.00 97.38 79 GLU A C 1
ATOM 600 O O . GLU A 1 79 ? -9.506 -0.917 2.002 1.00 97.38 79 GLU A O 1
ATOM 605 N N . ASP A 1 80 ? -8.000 -2.561 2.326 1.00 97.69 80 ASP A N 1
ATOM 606 C CA . ASP A 1 80 ? -8.863 -3.407 3.157 1.00 97.69 80 ASP A CA 1
ATOM 607 C C . ASP A 1 80 ? -9.375 -2.667 4.402 1.00 97.69 80 ASP A C 1
ATOM 609 O O . ASP A 1 80 ? -10.569 -2.688 4.710 1.00 97.69 80 ASP A O 1
ATOM 613 N N . LEU A 1 81 ? -8.491 -1.962 5.117 1.00 97.75 81 LEU A N 1
ATOM 614 C CA . LEU A 1 81 ? -8.864 -1.200 6.312 1.00 97.75 81 LEU A CA 1
ATOM 615 C C . LEU A 1 81 ? -9.826 -0.049 5.991 1.00 97.75 81 LEU A C 1
ATOM 617 O O . LEU A 1 81 ? -10.737 0.233 6.772 1.00 97.75 81 LEU A O 1
ATOM 621 N N . ARG A 1 82 ? -9.645 0.625 4.849 1.00 97.81 82 ARG A N 1
ATOM 622 C CA . ARG A 1 82 ? -10.556 1.690 4.400 1.00 97.81 82 ARG A CA 1
ATOM 623 C C . ARG A 1 82 ? -11.919 1.131 4.013 1.00 97.81 82 ARG A C 1
ATOM 625 O O . ARG A 1 82 ? -12.924 1.749 4.360 1.00 97.81 82 ARG A O 1
ATOM 632 N N . ALA A 1 83 ? -11.956 -0.026 3.355 1.00 97.88 83 ALA A N 1
ATOM 633 C CA . ALA A 1 83 ? -13.199 -0.720 3.038 1.00 97.88 83 ALA A CA 1
ATOM 634 C C . ALA A 1 83 ? -13.957 -1.109 4.319 1.00 97.88 83 ALA A C 1
ATOM 636 O O . ALA A 1 83 ? -15.133 -0.778 4.457 1.00 97.88 83 ALA A O 1
ATOM 637 N N . GLN A 1 84 ? -13.268 -1.697 5.304 1.00 97.62 84 GLN A N 1
ATOM 638 C CA . GLN A 1 84 ? -13.855 -2.023 6.612 1.00 97.62 84 GLN A CA 1
ATOM 639 C C . GLN A 1 84 ? -14.380 -0.778 7.336 1.00 97.62 84 GLN A C 1
ATOM 641 O O . GLN A 1 84 ? -15.490 -0.782 7.864 1.00 97.62 84 GLN A O 1
ATOM 646 N N . LEU A 1 85 ? -13.613 0.318 7.336 1.00 97.56 85 LEU A N 1
ATOM 647 C CA . LEU A 1 85 ? -14.040 1.575 7.950 1.00 97.56 85 LEU A CA 1
ATOM 648 C C . LEU A 1 85 ? -15.286 2.161 7.270 1.00 97.56 85 LEU A C 1
ATOM 650 O O . LEU A 1 85 ? -16.076 2.830 7.938 1.00 97.56 85 LEU A O 1
ATOM 654 N N . ALA A 1 86 ? -15.472 1.952 5.966 1.00 96.81 86 ALA A N 1
ATOM 655 C CA . ALA A 1 86 ? -16.638 2.457 5.246 1.00 96.81 86 ALA A CA 1
ATOM 656 C C . ALA A 1 86 ? -17.941 1.775 5.699 1.00 96.81 86 ALA A C 1
ATOM 658 O O . ALA A 1 86 ? -18.964 2.449 5.806 1.00 96.81 86 ALA A O 1
ATOM 659 N N . SER A 1 87 ? -17.890 0.480 6.021 1.00 95.88 87 SER A N 1
ATOM 660 C CA . SER A 1 87 ? -19.044 -0.310 6.473 1.00 95.88 87 SER A CA 1
ATOM 661 C C . SER A 1 87 ? -19.208 -0.402 7.997 1.00 95.88 87 SER A C 1
ATOM 663 O O . SER A 1 87 ? -20.203 -0.944 8.464 1.00 95.88 87 SER A O 1
ATOM 665 N N . GLU A 1 88 ? -18.249 0.084 8.791 1.00 96.94 88 GLU A N 1
ATOM 666 C CA . GLU A 1 88 ? -18.294 -0.023 10.256 1.00 96.94 88 GLU A CA 1
ATOM 667 C C . GLU A 1 88 ? -19.150 1.082 10.897 1.00 96.94 88 GLU A C 1
ATOM 669 O O . GLU A 1 88 ? -18.951 2.272 10.639 1.00 96.94 88 GLU A O 1
ATOM 674 N N . HIS A 1 89 ? -20.051 0.714 11.806 1.00 95.44 89 HIS A N 1
ATOM 675 C CA . HIS A 1 89 ? -20.963 1.645 12.478 1.00 95.44 89 HIS A CA 1
ATOM 676 C C . HIS A 1 89 ? -20.675 1.797 13.976 1.00 95.44 89 HIS A C 1
ATOM 678 O O . HIS A 1 89 ? -21.052 2.816 14.563 1.00 95.44 89 HIS A O 1
ATOM 684 N N . ASP A 1 90 ? -19.952 0.857 14.591 1.00 97.94 90 ASP A N 1
ATOM 685 C CA . ASP A 1 90 ? -19.558 0.973 15.990 1.00 97.94 90 ASP A CA 1
ATOM 686 C C . ASP A 1 90 ? -18.465 2.037 16.176 1.00 97.94 90 ASP A C 1
ATOM 688 O O . ASP A 1 90 ? -17.385 1.990 15.582 1.00 97.94 90 ASP A O 1
ATOM 692 N N . ARG A 1 91 ? -18.719 3.024 17.041 1.00 96.06 91 ARG A N 1
ATOM 693 C CA . ARG A 1 91 ? -17.800 4.159 17.234 1.00 96.06 91 ARG A CA 1
ATOM 694 C C . ARG A 1 91 ? -16.444 3.739 17.797 1.00 96.06 91 ARG A C 1
ATOM 696 O O . ARG A 1 91 ? -15.435 4.363 17.455 1.00 96.06 91 ARG A O 1
ATOM 703 N N . THR A 1 92 ? -16.413 2.723 18.653 1.00 97.62 92 THR A N 1
ATOM 704 C CA . THR A 1 92 ? -15.178 2.232 19.270 1.00 97.62 92 THR A CA 1
ATOM 705 C C . THR A 1 92 ? -14.329 1.522 18.222 1.00 97.62 92 THR A C 1
ATOM 707 O O . THR A 1 92 ? -13.144 1.832 18.073 1.00 97.62 92 THR A O 1
ATOM 710 N N . ARG A 1 93 ? -14.947 0.656 17.413 1.00 97.44 93 ARG A N 1
ATOM 711 C CA . ARG A 1 93 ? -14.279 -0.064 16.331 1.00 97.44 93 ARG A CA 1
ATOM 712 C C . ARG A 1 93 ? -13.820 0.866 15.215 1.00 97.44 93 ARG A C 1
ATOM 714 O O . ARG A 1 93 ? -12.679 0.743 14.777 1.00 97.44 93 ARG A O 1
ATOM 721 N N . ARG A 1 94 ? -14.617 1.872 14.835 1.00 97.94 94 ARG A N 1
ATOM 722 C CA . ARG A 1 94 ? -14.185 2.928 13.896 1.00 97.94 94 ARG A CA 1
ATOM 723 C C . ARG A 1 94 ? -12.927 3.643 14.381 1.00 97.94 94 ARG A C 1
ATOM 725 O O . ARG A 1 94 ? -12.024 3.898 13.589 1.00 97.94 94 ARG A O 1
ATOM 732 N N . ARG A 1 95 ? -12.848 3.971 15.677 1.00 97.56 95 ARG A N 1
ATOM 733 C CA . ARG A 1 95 ? -11.666 4.629 16.256 1.00 97.56 95 ARG A CA 1
ATOM 734 C C . ARG A 1 95 ? -10.435 3.722 16.212 1.00 97.56 95 ARG A C 1
ATOM 736 O O . ARG A 1 95 ? -9.353 4.215 15.907 1.00 97.56 95 ARG A O 1
ATOM 743 N N . ALA A 1 96 ? -10.606 2.425 16.466 1.00 98.06 96 ALA A N 1
ATOM 744 C CA . ALA A 1 96 ? -9.534 1.442 16.326 1.00 98.06 96 ALA A CA 1
ATOM 745 C C . ALA A 1 96 ? -9.049 1.335 14.869 1.00 98.06 96 ALA A C 1
ATOM 747 O O . ALA A 1 96 ? -7.860 1.495 14.615 1.00 98.06 96 ALA A O 1
ATOM 748 N N . LEU A 1 97 ? -9.965 1.194 13.904 1.00 98.00 97 LEU A N 1
ATOM 749 C CA . LEU A 1 97 ? -9.635 1.136 12.474 1.00 98.00 97 LEU A CA 1
ATOM 750 C C . LEU A 1 97 ? -8.888 2.390 11.997 1.00 98.00 97 LEU A C 1
ATOM 752 O O . LEU A 1 97 ? -7.919 2.288 11.253 1.00 98.00 97 LEU A O 1
ATOM 756 N N . LEU A 1 98 ? -9.290 3.579 12.455 1.00 98.19 98 LEU A N 1
ATOM 757 C CA . LEU A 1 98 ? -8.579 4.823 12.145 1.00 98.19 98 LEU A CA 1
ATOM 758 C C . LEU A 1 98 ? -7.139 4.829 12.680 1.00 98.19 98 LEU A C 1
ATOM 760 O O . LEU A 1 98 ? -6.242 5.322 11.995 1.00 98.19 98 LEU A O 1
ATOM 764 N N . ALA A 1 99 ? -6.905 4.276 13.873 1.00 98.19 99 ALA A N 1
ATOM 765 C CA . ALA A 1 99 ? -5.559 4.140 14.426 1.00 98.19 99 ALA A CA 1
ATOM 766 C C . ALA A 1 99 ? -4.714 3.139 13.617 1.00 98.19 99 ALA A C 1
ATOM 768 O O . ALA A 1 99 ? -3.571 3.442 13.276 1.00 98.19 99 ALA A O 1
ATOM 769 N N . GLU A 1 100 ? -5.297 1.998 13.235 1.00 98.19 100 GLU A N 1
ATOM 770 C CA . GLU A 1 100 ? -4.642 0.991 12.388 1.00 98.19 100 GLU A CA 1
ATOM 771 C C . GLU A 1 100 ? -4.268 1.564 11.005 1.00 98.19 100 GLU A C 1
ATOM 773 O O . GLU A 1 100 ? -3.169 1.322 10.500 1.00 98.19 100 GLU A O 1
ATOM 778 N N . ILE A 1 101 ? -5.149 2.377 10.407 1.00 98.38 101 ILE A N 1
ATOM 779 C CA . ILE A 1 101 ? -4.885 3.084 9.143 1.00 98.38 101 ILE A CA 1
ATOM 780 C C . ILE A 1 101 ? -3.730 4.075 9.302 1.00 98.38 101 ILE A C 1
ATOM 782 O O . ILE A 1 101 ? -2.850 4.126 8.442 1.00 98.38 101 ILE A O 1
ATOM 786 N N . ALA A 1 102 ? -3.716 4.861 10.382 1.00 97.88 102 ALA A N 1
ATOM 787 C CA . ALA A 1 102 ? -2.660 5.839 10.625 1.00 97.88 102 ALA A CA 1
ATOM 788 C C . ALA A 1 102 ? -1.285 5.164 10.773 1.00 97.88 102 ALA A C 1
ATOM 790 O O . ALA A 1 102 ? -0.307 5.614 10.175 1.00 97.88 102 ALA A O 1
ATOM 791 N N . GLU A 1 103 ? -1.220 4.050 11.506 1.00 97.81 103 GLU A N 1
ATOM 792 C CA . GLU A 1 103 ? 0.005 3.262 11.655 1.00 97.81 103 GLU A CA 1
ATOM 793 C C . GLU A 1 103 ? 0.474 2.687 10.309 1.00 97.81 103 GLU A C 1
ATOM 795 O O . GLU A 1 103 ? 1.653 2.787 9.951 1.00 97.81 103 GLU A O 1
ATOM 800 N N . ALA A 1 104 ? -0.446 2.102 9.534 1.00 96.44 104 ALA A N 1
ATOM 801 C CA . ALA A 1 104 ? -0.125 1.525 8.235 1.00 96.44 104 ALA A CA 1
ATOM 802 C C . ALA A 1 104 ? 0.362 2.589 7.233 1.00 96.44 104 ALA A C 1
ATOM 804 O O . ALA A 1 104 ? 1.337 2.342 6.520 1.00 96.44 104 ALA A O 1
ATOM 805 N N . ASP A 1 105 ? -0.247 3.782 7.208 1.00 97.44 105 ASP A N 1
ATOM 806 C CA . ASP A 1 105 ? 0.194 4.872 6.327 1.00 97.44 105 ASP A CA 1
ATOM 807 C C . ASP A 1 105 ? 1.562 5.427 6.744 1.00 97.44 105 ASP A C 1
ATOM 809 O O . ASP A 1 105 ? 2.406 5.676 5.883 1.00 97.44 105 ASP A O 1
ATOM 813 N N . MET A 1 106 ? 1.833 5.555 8.049 1.00 96.75 106 MET A N 1
ATOM 814 C CA . MET A 1 106 ? 3.157 5.953 8.540 1.00 96.75 106 MET A CA 1
ATOM 815 C C . MET A 1 106 ? 4.232 4.955 8.097 1.00 96.75 106 MET A C 1
ATOM 817 O O . MET A 1 106 ? 5.239 5.354 7.510 1.00 96.75 106 MET A O 1
ATOM 821 N N . ARG A 1 107 ? 4.001 3.655 8.320 1.00 95.44 107 ARG A N 1
ATOM 822 C CA . ARG A 1 107 ? 4.943 2.599 7.920 1.00 95.44 107 ARG A CA 1
ATOM 823 C C . ARG A 1 107 ? 5.179 2.607 6.408 1.00 95.44 107 ARG A C 1
ATOM 825 O O . ARG A 1 107 ? 6.316 2.474 5.966 1.00 95.44 107 ARG A O 1
ATOM 832 N N . ARG A 1 108 ? 4.126 2.833 5.617 1.00 95.44 108 ARG A N 1
ATOM 833 C CA . ARG A 1 108 ? 4.227 2.947 4.157 1.00 95.44 108 ARG A CA 1
ATOM 834 C C . ARG A 1 108 ? 5.125 4.108 3.736 1.00 95.44 108 ARG A C 1
ATOM 836 O O . ARG A 1 108 ? 5.960 3.931 2.855 1.00 95.44 108 ARG A O 1
ATOM 843 N N . ARG A 1 109 ? 4.976 5.283 4.357 1.00 93.00 109 ARG A N 1
ATOM 844 C CA . ARG A 1 109 ? 5.803 6.464 4.048 1.00 93.00 109 ARG A CA 1
ATOM 845 C C . ARG A 1 109 ? 7.279 6.230 4.355 1.00 93.00 109 ARG A C 1
ATOM 847 O O . ARG A 1 109 ? 8.118 6.604 3.544 1.00 93.00 109 ARG A O 1
ATOM 854 N N . ILE A 1 110 ? 7.582 5.589 5.486 1.00 93.50 110 ILE A N 1
ATOM 855 C CA . ILE A 1 110 ? 8.958 5.236 5.865 1.00 93.50 110 ILE A CA 1
ATOM 856 C C . ILE A 1 110 ? 9.585 4.317 4.813 1.00 93.50 110 ILE A C 1
ATOM 858 O O . ILE A 1 110 ? 10.715 4.549 4.394 1.00 93.50 110 ILE A O 1
ATOM 862 N N . GLU A 1 111 ? 8.847 3.307 4.352 1.00 89.12 111 GLU A N 1
ATOM 863 C CA . GLU A 1 111 ? 9.367 2.357 3.367 1.00 89.12 111 GLU A CA 1
ATOM 864 C C . GLU A 1 111 ? 9.604 3.002 1.993 1.00 89.12 111 GLU A C 1
ATOM 866 O O . GLU A 1 111 ? 10.603 2.712 1.339 1.00 89.12 111 GLU A O 1
ATOM 871 N N . ILE A 1 112 ? 8.726 3.917 1.566 1.00 86.56 112 ILE A N 1
ATOM 872 C CA . ILE A 1 112 ? 8.933 4.694 0.334 1.00 86.56 112 ILE A CA 1
ATOM 873 C C . ILE A 1 112 ? 10.200 5.543 0.450 1.00 86.56 112 ILE A C 1
ATOM 875 O O . ILE A 1 112 ? 11.030 5.520 -0.455 1.00 86.56 112 ILE A O 1
ATOM 879 N N . GLU A 1 113 ? 10.362 6.275 1.554 1.00 83.56 113 GLU A N 1
ATOM 880 C CA . GLU A 1 113 ? 11.541 7.121 1.756 1.00 83.56 113 GLU A CA 1
ATOM 881 C C . GLU A 1 113 ? 12.824 6.284 1.779 1.00 83.56 113 GLU A C 1
ATOM 883 O O . GLU A 1 113 ? 13.806 6.646 1.134 1.00 83.56 113 GLU A O 1
ATOM 888 N N . ARG A 1 114 ? 12.797 5.117 2.432 1.00 81.56 114 ARG A N 1
ATOM 889 C CA . ARG A 1 114 ? 13.913 4.168 2.417 1.00 81.56 114 ARG A CA 1
ATOM 890 C C . ARG A 1 114 ? 14.259 3.717 0.999 1.00 81.56 114 ARG A C 1
ATOM 892 O O . ARG A 1 114 ? 15.417 3.804 0.605 1.00 81.56 114 ARG A O 1
ATOM 899 N N . ALA A 1 115 ? 13.268 3.301 0.211 1.00 78.81 115 ALA A N 1
ATOM 900 C CA . ALA A 1 115 ? 13.490 2.885 -1.173 1.00 78.81 115 ALA A CA 1
ATOM 901 C C . ALA A 1 115 ? 14.080 4.020 -2.035 1.00 78.81 115 ALA A C 1
ATOM 903 O O . ALA A 1 115 ? 14.940 3.779 -2.885 1.00 78.81 115 ALA A O 1
ATOM 904 N N . VAL A 1 116 ? 13.659 5.267 -1.798 1.00 76.81 116 VAL A N 1
ATOM 905 C CA . VAL A 1 116 ? 14.207 6.454 -2.472 1.00 76.81 116 VAL A CA 1
ATOM 906 C C . VAL A 1 116 ? 15.659 6.711 -2.059 1.00 76.81 116 VAL A C 1
ATOM 908 O O . VAL A 1 116 ? 16.486 7.028 -2.915 1.00 76.81 116 VAL A O 1
ATOM 911 N N . GLN A 1 117 ? 15.990 6.575 -0.775 1.00 73.12 117 GLN A N 1
ATOM 912 C CA . GLN A 1 117 ? 17.359 6.728 -0.275 1.00 73.12 117 GLN A CA 1
ATOM 913 C C . GLN A 1 117 ? 18.287 5.650 -0.835 1.00 73.12 117 GLN A C 1
ATOM 915 O O . GLN A 1 117 ? 19.351 5.983 -1.358 1.00 73.12 117 GLN A O 1
ATOM 920 N N . ASP A 1 118 ? 17.856 4.390 -0.827 1.00 70.31 118 ASP A N 1
ATOM 921 C CA . ASP A 1 118 ? 18.613 3.273 -1.395 1.00 70.31 118 ASP A CA 1
ATOM 922 C C . ASP A 1 118 ? 18.926 3.517 -2.884 1.00 70.31 118 ASP A C 1
ATOM 924 O O . ASP A 1 118 ? 20.061 3.333 -3.328 1.00 70.31 118 ASP A O 1
ATOM 928 N N . ALA A 1 119 ? 17.956 4.027 -3.652 1.00 66.94 119 ALA A N 1
ATOM 929 C CA . ALA A 1 119 ? 18.151 4.377 -5.060 1.00 66.94 119 ALA A CA 1
ATOM 930 C C . ALA A 1 119 ? 19.081 5.589 -5.274 1.00 66.94 119 ALA A C 1
ATOM 932 O O . ALA A 1 119 ? 19.765 5.669 -6.297 1.00 66.94 119 ALA A O 1
ATOM 933 N N . ARG A 1 120 ? 19.121 6.544 -4.333 1.00 68.38 120 ARG A N 1
ATOM 934 C CA . ARG A 1 120 ? 20.049 7.690 -4.370 1.00 68.38 120 ARG A CA 1
ATOM 935 C C . ARG A 1 120 ? 21.486 7.272 -4.069 1.00 68.38 120 ARG A C 1
ATOM 937 O O . ARG A 1 120 ? 22.395 7.788 -4.709 1.00 68.38 120 ARG A O 1
ATOM 944 N N . HIS A 1 121 ? 21.679 6.357 -3.120 1.00 65.62 121 HIS A N 1
ATOM 945 C CA . HIS A 1 121 ? 22.999 5.872 -2.705 1.00 65.62 121 HIS A CA 1
ATOM 946 C C . HIS A 1 121 ? 23.589 4.801 -3.632 1.00 65.62 121 HIS A C 1
ATOM 948 O O . HIS A 1 121 ? 24.777 4.516 -3.544 1.00 65.62 121 HIS A O 1
ATOM 954 N N . ALA A 1 122 ? 22.789 4.222 -4.531 1.00 56.91 122 ALA A N 1
ATOM 955 C CA . ALA A 1 122 ? 23.247 3.267 -5.540 1.00 56.91 122 ALA A CA 1
ATOM 956 C C . ALA A 1 122 ? 23.852 3.915 -6.811 1.00 56.91 122 ALA A C 1
ATOM 958 O O . ALA A 1 122 ? 24.083 3.197 -7.786 1.00 56.91 122 ALA A O 1
ATOM 959 N N . ARG A 1 123 ? 24.071 5.240 -6.823 1.00 46.94 123 ARG A N 1
ATOM 960 C CA . ARG A 1 123 ? 24.721 5.985 -7.918 1.00 46.94 123 ARG A CA 1
ATOM 961 C C . ARG A 1 123 ? 26.216 6.161 -7.701 1.00 46.94 123 ARG A C 1
ATOM 963 O O . ARG A 1 123 ? 26.610 6.397 -6.540 1.00 46.94 123 ARG A O 1
#

Mean predicted aligned error: 15.9 Å

pLDDT: mean 77.18, std 19.71, range [36.5, 98.38]

Secondary structure (DSSP, 8-state):
-----SHHHHHHHHHHHHHHHHHHHHHHHHHHHHHTTTTTT-TTTTSPP-PPTT-TTS-GGGGTSS---HHHHHHHHHHHHHHHHHH---HHHHHHHHHHHHHHHHHHHHHHHHHHHHHHHT-

Radius of gyration: 21.26 Å; Cα contacts (8 Å, |Δi|>4): 36; chains: 1; bounding box: 50×51×50 Å

Nearest PDB structures (foldseek):
  4afl-assembly2_F  TM=9.505E-01  e=1.120E+00  Homo sapiens
  4l0r-assembly1_B  TM=9.539E-01  e=3.030E+00  Homo sapiens
  7uq2-assembly1_A  TM=9.216E-01  e=7.703E+00  Tequatrovirus
  5l8g-assembly3_X  TM=6.195E-01  e=3.224E+00  Rhodospirillum rubrum

Solvent-accessible surface area (backbone atoms only — not comparable to full-atom values): 7559 Å² total; per-residue (Å²): 142,88,88,88,83,68,67,72,63,53,57,58,52,54,55,51,55,54,53,55,49,52,52,51,57,48,48,56,51,51,53,51,38,56,74,71,46,71,65,78,76,44,94,60,68,97,48,82,80,86,84,58,94,83,53,84,88,60,57,76,68,62,75,75,56,96,59,74,57,68,54,60,56,39,50,54,52,47,51,53,47,50,54,50,50,72,76,51,80,53,69,69,58,42,53,51,48,53,50,54,45,53,51,44,53,52,54,33,52,53,49,51,52,49,55,52,50,55,63,62,68,74,107

Sequence (123 aa):
MFRAGNVAHAAISAHLSGMLFFERIAQEKIERAMEDGAFDNLPGAGKPLPFKPGDPVVPKSLRESGYTPPVVVLNRKLEDLRAQLASEHDRTRRRALLAEIAEADMRRRIEIERAVQDARHAR